Protein AF-A0A8T6GL59-F1 (afdb_monomer)

Nearest PDB structures (foldseek):
  4brb-assembly2_D  TM=9.215E-01  e=5.831E-04  Escherichia coli K-12
  5d6i-assembly1_C  TM=9.233E-01  e=8.718E-04  Escherichia coli
  5d56-assembly1_A  TM=8.639E-01  e=5.505E-04  Escherichia coli K-12
  4bpd-assembly2_D  TM=9.189E-01  e=1.381E-03  Escherichia coli K-12
  4ck0-assembly1_C  TM=9.266E-01  e=1.640E-03  Escherichia coli K-12

Mean predicted aligned error: 8.7 Å

pLDDT: mean 85.9, std 16.15, range [45.78, 98.38]

Sequence (143 aa):
MFRRLRREWRRGQSADPRLHSPLISEARRESLAFAIAGCAYMLRHQKNTRIMLVASATVTALGAWLEIDWRDWAMLALANGLVWFGEFINAAIEATVNLSAPQIHPLARLAKDVAAAAVLLAALVAALVGMLILLPPLLDRLA

Foldseek 3Di:
DVVVVVVVVVVVDPVPVCVVDVQPDPDPVSVVVVVVVLVVCCCPPPPVVVVLVVVLVVLVVLCVVLVFDVVLVVLLCVLSVQLVVLSSVLVVLLVVLCVVPVDDDPVSVVSSVVSVVSSVVSVVVSVVSSCVRRVVSVVVVVD

Secondary structure (DSSP, 8-state):
-HHHHHHHHHHH----GGGT-TT--SSHHHHHHHHHHHHHHHHHH-HHHHHHHHHHHHHHHHHHHTT--HHHHHHHHHHHHHHHHHHHHHHHHHHHHHHH-SS--HHHHHHHHHHHHHHHHHHHHHHHHHHHHHHHHHHHHH-

Structure (mmCIF, N/CA/C/O backbone):
data_AF-A0A8T6GL59-F1
#
_entry.id   AF-A0A8T6GL59-F1
#
loop_
_atom_site.group_PDB
_atom_site.id
_atom_site.type_symbol
_atom_site.label_atom_id
_atom_site.label_alt_id
_atom_site.label_comp_id
_atom_site.label_asym_id
_atom_site.label_entity_id
_atom_site.label_seq_id
_atom_site.pdbx_PDB_ins_code
_atom_site.Cartn_x
_atom_site.Cartn_y
_atom_site.Cartn_z
_atom_site.occupancy
_atom_site.B_iso_or_equiv
_atom_site.auth_seq_id
_atom_site.auth_comp_id
_atom_site.auth_asym_id
_atom_site.auth_atom_id
_atom_site.pdbx_PDB_model_num
ATOM 1 N N . MET A 1 1 ? 41.448 8.396 -30.529 1.00 52.41 1 MET A N 1
ATOM 2 C CA . MET A 1 1 ? 40.291 7.470 -30.526 1.00 52.41 1 MET A CA 1
ATOM 3 C C . MET A 1 1 ? 39.203 7.877 -29.522 1.00 52.41 1 MET A C 1
ATOM 5 O O . MET A 1 1 ? 38.116 8.237 -29.953 1.00 52.41 1 MET A O 1
ATOM 9 N N . PHE A 1 2 ? 39.497 7.983 -28.219 1.00 49.62 2 PHE A N 1
ATOM 10 C CA . PHE A 1 2 ? 38.517 8.362 -27.174 1.00 49.62 2 PHE A CA 1
ATOM 11 C C . PHE A 1 2 ? 37.820 9.730 -27.342 1.00 49.62 2 PHE A C 1
ATOM 13 O O . PHE A 1 2 ? 36.690 9.908 -26.894 1.00 49.62 2 PHE A O 1
ATOM 20 N N . ARG A 1 3 ? 38.445 10.703 -28.021 1.00 48.91 3 ARG A N 1
ATOM 21 C CA . ARG A 1 3 ? 37.820 12.011 -28.312 1.00 48.91 3 ARG A CA 1
ATOM 22 C C . ARG A 1 3 ? 36.778 11.968 -29.443 1.00 48.91 3 ARG A C 1
ATOM 24 O O . ARG A 1 3 ? 35.948 12.871 -29.500 1.00 48.91 3 ARG A O 1
ATOM 31 N N . ARG A 1 4 ? 36.801 10.953 -30.322 1.00 45.78 4 ARG A N 1
ATOM 32 C CA . ARG A 1 4 ? 35.773 10.760 -31.368 1.00 45.78 4 ARG A CA 1
ATOM 33 C C . ARG A 1 4 ? 34.531 10.070 -30.803 1.00 45.78 4 ARG A C 1
ATOM 35 O O . ARG A 1 4 ? 33.453 10.633 -30.928 1.00 45.78 4 ARG A O 1
ATOM 42 N N . LEU A 1 5 ? 34.709 9.009 -30.013 1.00 51.78 5 LEU A N 1
ATOM 43 C CA . LEU A 1 5 ? 33.611 8.322 -29.311 1.00 51.78 5 LEU A CA 1
ATOM 44 C C . LEU A 1 5 ? 32.823 9.260 -28.377 1.00 51.78 5 LEU A C 1
ATOM 46 O O . LEU A 1 5 ? 31.598 9.236 -28.346 1.00 51.78 5 LEU A O 1
ATOM 50 N N . ARG A 1 6 ? 33.510 10.177 -27.678 1.00 54.19 6 ARG A N 1
ATOM 51 C CA . ARG A 1 6 ? 32.855 11.175 -26.809 1.00 54.19 6 ARG A CA 1
ATOM 52 C C . ARG A 1 6 ? 32.087 12.257 -27.592 1.00 54.19 6 ARG A C 1
ATOM 54 O O . ARG A 1 6 ? 31.166 12.859 -27.050 1.00 54.19 6 ARG A O 1
ATOM 61 N N . ARG A 1 7 ? 32.459 12.525 -28.852 1.00 50.56 7 ARG A N 1
ATOM 62 C CA . ARG A 1 7 ? 31.741 13.452 -29.751 1.00 50.56 7 ARG A CA 1
ATOM 63 C C . ARG A 1 7 ? 30.559 12.775 -30.444 1.00 50.56 7 ARG A C 1
ATOM 65 O O . ARG A 1 7 ? 29.568 13.448 -30.683 1.00 50.56 7 ARG A O 1
ATOM 72 N N . GLU A 1 8 ? 30.651 11.482 -30.728 1.00 50.53 8 GLU A N 1
ATOM 73 C CA . GLU A 1 8 ? 29.563 10.679 -31.302 1.00 50.53 8 GLU A CA 1
ATOM 74 C C . GLU A 1 8 ? 28.458 10.414 -30.267 1.00 50.53 8 GLU A C 1
ATOM 76 O O . GLU A 1 8 ? 27.289 10.642 -30.569 1.00 50.53 8 GLU A O 1
ATOM 81 N N . TRP A 1 9 ? 28.815 10.112 -29.010 1.00 51.72 9 TRP A N 1
ATOM 82 C CA . TRP A 1 9 ? 27.851 9.986 -27.903 1.00 51.72 9 TRP A CA 1
ATOM 83 C C . TRP A 1 9 ? 27.052 11.281 -27.658 1.00 51.72 9 TRP A C 1
ATOM 85 O O . TRP A 1 9 ? 25.851 11.247 -27.424 1.00 51.72 9 TRP A O 1
ATOM 95 N N . ARG A 1 10 ? 27.694 12.448 -27.816 1.00 51.25 10 ARG A N 1
ATOM 96 C CA . ARG A 1 10 ? 27.055 13.772 -27.682 1.00 51.25 10 ARG A CA 1
ATOM 97 C C . ARG A 1 10 ? 26.185 14.190 -28.874 1.00 51.25 10 ARG A C 1
ATOM 99 O O . ARG A 1 10 ? 25.429 15.144 -28.740 1.00 51.25 10 ARG A O 1
ATOM 106 N N . ARG A 1 11 ? 26.337 13.554 -30.042 1.00 49.91 11 ARG A N 1
ATOM 107 C CA . ARG A 1 11 ? 25.590 13.891 -31.272 1.00 49.91 11 ARG A CA 1
ATOM 108 C C . ARG A 1 11 ? 24.381 12.984 -31.509 1.00 49.91 11 ARG A C 1
ATOM 110 O O . ARG A 1 11 ? 23.484 13.397 -32.229 1.00 49.91 11 ARG A O 1
ATOM 117 N N . GLY A 1 12 ? 24.357 11.786 -30.919 1.00 50.91 12 GLY A N 1
ATOM 118 C CA . GLY A 1 12 ? 23.251 10.824 -31.044 1.00 50.91 12 GLY A CA 1
ATOM 119 C C . GLY A 1 12 ? 22.241 10.829 -29.891 1.00 50.91 12 GLY A C 1
ATOM 120 O O . GLY A 1 12 ? 21.246 10.120 -29.962 1.00 50.91 12 GLY A O 1
ATOM 121 N N . GLN A 1 13 ? 22.485 11.604 -28.832 1.00 55.34 13 G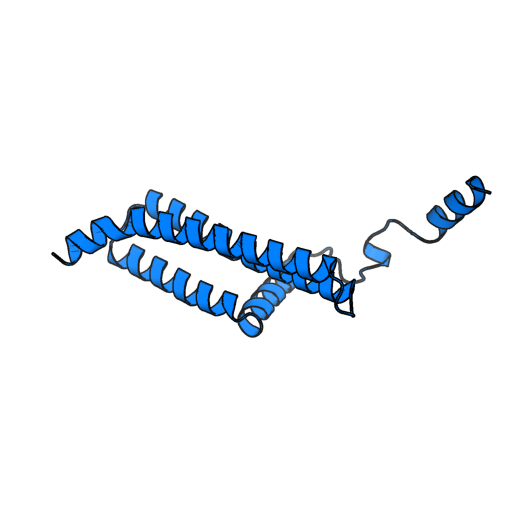LN A N 1
ATOM 122 C CA . GLN A 1 13 ? 21.578 11.751 -27.694 1.00 55.34 13 GLN A CA 1
ATOM 123 C C . GLN A 1 13 ? 21.358 13.238 -27.440 1.00 55.34 13 GLN A C 1
ATOM 125 O O . GLN A 1 13 ? 22.083 13.881 -26.679 1.00 55.34 13 GLN A O 1
ATOM 130 N N . SER A 1 14 ? 20.352 13.811 -28.092 1.00 53.66 14 SER A N 1
ATOM 131 C CA . SER A 1 14 ? 19.682 14.973 -27.521 1.00 53.66 14 SER A CA 1
ATOM 132 C C . SER A 1 14 ? 19.165 14.549 -26.148 1.00 53.66 14 SER A C 1
ATOM 134 O O . SER A 1 14 ? 18.238 13.753 -26.060 1.00 53.66 14 SER A O 1
ATOM 136 N N . ALA A 1 15 ? 19.757 15.066 -25.071 1.00 54.84 15 ALA A N 1
ATOM 137 C CA . ALA A 1 15 ? 19.289 14.854 -23.698 1.00 54.84 15 ALA A CA 1
ATOM 138 C C . ALA A 1 15 ? 17.953 15.573 -23.412 1.00 54.84 15 ALA A C 1
ATOM 140 O O . ALA A 1 15 ? 17.668 15.921 -22.272 1.00 54.84 15 ALA A O 1
ATOM 141 N N . ASP A 1 16 ? 17.173 15.845 -24.457 1.00 54.31 16 ASP A N 1
ATOM 142 C CA . ASP A 1 16 ? 15.818 16.346 -24.369 1.00 54.31 16 ASP A CA 1
ATOM 143 C C . ASP A 1 16 ? 14.883 15.130 -24.242 1.00 54.31 16 ASP A C 1
ATOM 145 O O . ASP A 1 16 ? 14.707 14.384 -25.213 1.00 54.31 16 ASP A O 1
ATOM 149 N N . PRO A 1 17 ? 14.284 14.891 -23.061 1.00 55.62 17 PRO A N 1
ATOM 150 C CA . PRO A 1 17 ? 13.395 13.752 -22.832 1.00 55.62 17 PRO A CA 1
ATOM 151 C C . PRO A 1 17 ? 12.189 13.727 -23.787 1.00 55.62 17 PRO A C 1
ATOM 153 O O . PRO A 1 17 ? 11.612 12.663 -24.032 1.00 55.62 17 PRO A O 1
ATOM 156 N N . ARG A 1 18 ? 11.831 14.885 -24.362 1.00 56.03 18 ARG A N 1
ATOM 157 C CA . ARG A 1 18 ? 10.707 15.058 -25.294 1.00 56.03 18 ARG A CA 1
ATOM 158 C C . ARG A 1 18 ? 10.940 14.357 -26.636 1.00 56.03 18 ARG A C 1
ATOM 160 O O . ARG A 1 18 ? 9.982 13.944 -27.278 1.00 56.03 18 ARG A O 1
ATOM 167 N N . LEU A 1 19 ? 12.199 14.175 -27.043 1.00 53.31 19 LEU A N 1
ATOM 168 C CA . LEU A 1 19 ? 12.569 13.516 -28.305 1.00 53.31 19 LEU A CA 1
ATOM 169 C C . LEU A 1 19 ? 12.484 11.982 -28.242 1.00 53.31 19 LEU A C 1
ATOM 171 O O . LEU A 1 19 ? 12.378 11.331 -29.279 1.00 53.31 19 LEU A O 1
ATOM 175 N N . HIS A 1 20 ? 12.497 11.402 -27.039 1.00 55.06 20 HIS A N 1
ATOM 176 C CA . HIS A 1 20 ? 12.449 9.950 -26.820 1.00 55.06 20 HIS A CA 1
ATOM 177 C C . HIS A 1 20 ? 11.136 9.466 -26.190 1.00 55.06 20 HIS A C 1
ATOM 179 O O . HIS A 1 20 ? 10.885 8.264 -26.141 1.00 55.06 20 HIS A O 1
ATOM 185 N N . SER A 1 21 ? 10.279 10.387 -25.742 1.00 53.16 21 SER A N 1
ATOM 186 C CA . SER A 1 21 ? 8.939 10.083 -25.241 1.00 53.16 21 SER A CA 1
ATOM 187 C C . SER A 1 21 ? 7.943 11.148 -25.728 1.00 53.16 21 SER A C 1
ATOM 189 O O . SER A 1 21 ? 7.825 12.207 -25.114 1.00 53.16 21 SER A O 1
ATOM 191 N N . PRO A 1 22 ? 7.192 10.899 -26.819 1.00 53.34 22 PRO A N 1
ATOM 192 C CA . PRO A 1 22 ? 6.252 11.874 -27.389 1.00 53.34 22 PRO A CA 1
ATOM 193 C C . PRO A 1 22 ? 5.017 12.153 -26.504 1.00 53.34 22 PRO A C 1
ATOM 195 O O . PRO A 1 22 ? 4.066 12.778 -26.957 1.00 53.34 22 PRO A O 1
ATOM 198 N N . LEU A 1 23 ? 5.008 11.677 -25.253 1.00 56.38 23 LEU A N 1
ATOM 199 C CA . LEU A 1 23 ? 3.852 11.654 -24.350 1.00 56.38 23 LEU A CA 1
ATOM 200 C C . LEU A 1 23 ? 4.061 12.459 -23.055 1.00 56.38 23 LEU A C 1
ATOM 202 O O . LEU A 1 23 ? 3.284 12.312 -22.113 1.00 56.38 23 LEU A O 1
ATOM 206 N N . ILE A 1 24 ? 5.097 13.300 -22.961 1.00 58.75 24 ILE A N 1
ATOM 207 C CA . ILE A 1 24 ? 5.238 14.213 -21.816 1.00 58.75 24 ILE A CA 1
ATOM 208 C C . ILE A 1 24 ? 4.209 15.338 -21.985 1.00 58.75 24 ILE A C 1
ATOM 210 O O . ILE A 1 24 ? 4.440 16.282 -22.739 1.00 58.75 24 ILE A O 1
ATOM 214 N N . SER A 1 25 ? 3.064 15.241 -21.303 1.00 59.25 25 SER A N 1
ATOM 215 C CA . SER A 1 25 ? 2.060 16.305 -21.352 1.00 59.25 25 SER A CA 1
ATOM 216 C C . SER A 1 25 ? 2.512 17.531 -20.559 1.00 59.25 25 SER A C 1
ATOM 218 O O . SER A 1 25 ? 2.739 17.444 -19.351 1.00 59.25 25 SER A O 1
ATOM 220 N N . GLU A 1 26 ? 2.537 18.696 -21.201 1.00 66.06 26 GLU A N 1
ATOM 221 C CA . GLU A 1 26 ? 2.704 20.000 -20.536 1.00 66.06 26 GLU A CA 1
ATOM 222 C C . GLU A 1 26 ? 1.472 20.350 -19.661 1.00 66.06 26 GLU A C 1
ATOM 224 O O . GLU A 1 26 ? 1.552 21.146 -18.724 1.00 66.06 26 GLU A O 1
ATOM 229 N N . ALA A 1 27 ? 0.316 19.723 -19.926 1.00 75.81 27 ALA A N 1
ATOM 230 C CA . ALA A 1 27 ? -0.951 19.996 -19.254 1.00 75.81 27 ALA A CA 1
ATOM 231 C C . ALA A 1 27 ? -1.226 19.054 -18.064 1.00 75.81 27 ALA A C 1
ATOM 233 O O . ALA A 1 27 ? -1.306 17.836 -18.207 1.00 75.81 27 ALA A O 1
ATOM 234 N N . ARG A 1 28 ? -1.517 19.627 -16.884 1.00 76.94 28 ARG A N 1
ATOM 235 C CA . ARG A 1 28 ? -1.831 18.877 -15.641 1.00 76.94 28 ARG A CA 1
ATOM 236 C C . ARG A 1 28 ? -3.018 17.905 -15.754 1.00 76.94 28 ARG A C 1
ATOM 238 O O . ARG A 1 28 ? -3.126 16.971 -14.968 1.00 76.94 28 ARG A O 1
ATOM 245 N N . ARG A 1 29 ? -3.945 18.144 -16.688 1.00 78.12 29 ARG A N 1
ATOM 246 C CA . ARG A 1 29 ? -5.113 17.271 -16.910 1.00 78.12 29 ARG A CA 1
ATOM 247 C C . ARG A 1 29 ? -4.724 15.954 -17.578 1.00 78.12 29 ARG A C 1
ATOM 249 O O . ARG A 1 29 ? -5.271 14.915 -17.226 1.00 78.12 29 ARG A O 1
ATOM 256 N N . GLU A 1 30 ? -3.778 16.002 -18.508 1.00 80.25 30 GLU A N 1
ATOM 257 C CA . GLU A 1 30 ? -3.295 14.820 -19.223 1.00 80.25 30 GLU A CA 1
ATOM 258 C C . GLU A 1 30 ? -2.429 13.949 -18.308 1.00 80.25 30 GLU A C 1
ATOM 260 O O . GLU A 1 30 ? -2.634 12.738 -18.251 1.00 80.25 30 GLU A O 1
ATOM 265 N N . SER A 1 31 ? -1.569 14.552 -17.479 1.00 79.31 31 SER A N 1
ATOM 266 C CA . SER A 1 31 ? -0.796 13.795 -16.485 1.00 79.31 31 SER A CA 1
ATOM 267 C C . SER A 1 31 ? -1.684 13.094 -15.450 1.00 79.31 31 SER A C 1
ATOM 269 O O . SER A 1 31 ? -1.412 11.951 -15.077 1.00 79.31 31 SER A O 1
ATOM 271 N N . LEU A 1 32 ? -2.788 13.727 -15.035 1.00 84.31 32 LEU A N 1
ATOM 272 C CA . LEU A 1 32 ? -3.789 13.090 -14.179 1.00 84.31 32 LEU A CA 1
ATOM 273 C C . LEU A 1 32 ? -4.488 11.923 -14.893 1.00 84.31 32 LEU A C 1
ATOM 275 O O . LEU A 1 32 ? -4.680 10.867 -14.290 1.00 84.31 32 LEU A O 1
ATOM 279 N N . ALA A 1 33 ? -4.836 12.082 -16.172 1.00 85.69 33 ALA A N 1
ATOM 280 C CA . ALA A 1 33 ? -5.426 11.004 -16.963 1.00 85.69 33 ALA A CA 1
ATOM 281 C C . ALA A 1 33 ? -4.477 9.796 -17.072 1.00 85.69 33 ALA A C 1
ATOM 283 O O . ALA A 1 33 ? -4.919 8.657 -16.905 1.00 85.69 33 ALA A O 1
ATOM 284 N N . PHE A 1 34 ? -3.173 10.029 -17.262 1.00 86.12 34 PHE A N 1
ATOM 285 C CA . PHE A 1 34 ? -2.164 8.965 -17.260 1.00 86.12 34 PHE A CA 1
ATOM 286 C C . PHE A 1 34 ? -2.047 8.267 -15.900 1.00 86.12 34 PHE A C 1
ATOM 288 O O . PHE A 1 34 ? -1.993 7.037 -15.852 1.00 86.12 34 PHE A O 1
ATOM 295 N N . ALA A 1 35 ? -2.080 9.015 -14.795 1.00 87.56 35 ALA A N 1
ATOM 296 C CA . ALA A 1 35 ? -2.069 8.432 -13.453 1.00 87.56 35 ALA A CA 1
ATOM 297 C C . ALA A 1 35 ? -3.302 7.541 -13.206 1.00 87.56 35 ALA A C 1
ATOM 299 O O . ALA A 1 35 ? -3.167 6.409 -12.741 1.00 87.56 35 ALA A O 1
ATOM 300 N N . ILE A 1 36 ? -4.498 8.007 -13.588 1.00 88.69 36 ILE A N 1
ATOM 301 C CA . ILE A 1 36 ? -5.744 7.230 -13.476 1.00 88.69 36 ILE A CA 1
ATOM 302 C C . ILE A 1 36 ? -5.678 5.961 -14.333 1.00 88.69 36 ILE A C 1
ATOM 304 O O . ILE A 1 36 ? -6.075 4.887 -13.874 1.00 88.69 36 ILE A O 1
ATOM 308 N N . ALA A 1 37 ? -5.155 6.057 -15.558 1.00 88.94 37 ALA A N 1
ATOM 309 C CA . ALA A 1 37 ? -4.956 4.898 -16.422 1.00 88.94 37 ALA A CA 1
ATOM 310 C C . ALA A 1 37 ? -4.004 3.870 -15.784 1.00 88.94 37 ALA A C 1
ATOM 312 O O . ALA A 1 37 ? -4.297 2.673 -15.816 1.00 88.94 37 ALA A O 1
ATOM 313 N N . GLY A 1 38 ? -2.926 4.328 -15.139 1.00 89.94 38 GLY A N 1
ATOM 314 C CA . GLY A 1 38 ? -2.016 3.484 -14.361 1.00 89.94 38 GLY A CA 1
ATOM 315 C C . GLY A 1 38 ? -2.716 2.768 -13.202 1.00 89.94 38 GLY A C 1
ATOM 316 O O . GLY A 1 38 ? -2.602 1.548 -13.068 1.00 89.94 38 GLY A O 1
ATOM 317 N N . CYS A 1 39 ? -3.527 3.483 -12.417 1.00 89.50 39 CYS A N 1
ATOM 318 C CA . CYS A 1 39 ? -4.327 2.874 -11.350 1.00 89.50 39 CYS A CA 1
ATOM 319 C C . CYS A 1 39 ? -5.302 1.814 -11.889 1.00 89.50 39 CYS A C 1
ATOM 321 O O . CYS A 1 39 ? -5.398 0.710 -11.346 1.00 89.50 39 CYS A O 1
ATOM 323 N N . ALA A 1 40 ? -6.003 2.117 -12.984 1.00 89.25 40 ALA A N 1
ATOM 324 C CA . ALA A 1 40 ? -6.926 1.178 -13.617 1.00 89.25 40 ALA A CA 1
ATOM 325 C C . ALA A 1 40 ? -6.202 -0.059 -14.174 1.00 89.25 40 ALA A C 1
ATOM 327 O O . ALA A 1 40 ? -6.729 -1.171 -14.093 1.00 89.25 40 ALA A O 1
ATOM 328 N N . TYR A 1 41 ? -4.995 0.118 -14.718 1.00 90.94 41 TYR A N 1
ATOM 329 C CA . TYR A 1 41 ? -4.151 -0.984 -15.168 1.00 90.94 41 TYR A CA 1
ATOM 330 C C . TYR A 1 41 ? -3.812 -1.930 -14.011 1.00 90.94 41 TYR A C 1
ATOM 332 O O . TYR A 1 41 ? -4.046 -3.134 -14.146 1.00 90.94 41 TYR A O 1
ATOM 340 N N . MET A 1 42 ? -3.353 -1.389 -12.876 1.00 92.75 42 MET A N 1
ATOM 341 C CA . MET A 1 42 ? -3.011 -2.162 -11.676 1.00 92.75 42 MET A CA 1
ATOM 342 C C . MET A 1 42 ? -4.194 -3.004 -11.188 1.00 92.75 42 MET A C 1
ATOM 344 O O . MET A 1 42 ? -4.081 -4.222 -11.064 1.00 92.75 42 MET A O 1
ATOM 348 N N . LEU A 1 43 ? -5.368 -2.390 -11.021 1.00 88.19 43 LEU A N 1
ATOM 349 C CA . LEU A 1 43 ? -6.577 -3.087 -10.561 1.00 88.19 43 LEU A CA 1
ATOM 350 C C . LEU A 1 43 ? -7.033 -4.206 -11.514 1.00 88.19 43 LEU A C 1
ATOM 352 O O . LEU A 1 43 ? -7.541 -5.249 -11.082 1.00 88.19 43 LEU A O 1
ATOM 356 N N . ARG A 1 44 ? -6.859 -4.005 -12.824 1.00 87.62 44 ARG A N 1
ATOM 357 C CA . ARG A 1 44 ? -7.276 -4.978 -13.841 1.00 87.62 44 ARG A CA 1
ATOM 358 C C . ARG A 1 44 ? -6.291 -6.127 -14.011 1.00 87.62 44 ARG A C 1
ATOM 360 O O . ARG A 1 44 ? -6.758 -7.244 -14.208 1.00 87.62 44 ARG A O 1
ATOM 367 N N . HIS A 1 45 ? -4.986 -5.896 -13.917 1.00 84.75 45 HIS A N 1
ATOM 368 C CA . HIS A 1 45 ? -3.989 -6.897 -14.317 1.00 84.75 45 HIS A CA 1
ATOM 369 C C . HIS A 1 45 ? -3.255 -7.544 -13.140 1.00 84.75 45 HIS A C 1
ATOM 371 O O . HIS A 1 45 ? -2.892 -8.715 -13.239 1.00 84.75 45 HIS A O 1
ATOM 377 N N . GLN A 1 46 ? -3.084 -6.842 -12.017 1.00 88.69 46 GLN A N 1
ATOM 378 C CA . GLN A 1 46 ? -2.315 -7.353 -10.884 1.00 88.69 46 GLN A CA 1
ATOM 379 C C . GLN A 1 46 ? -3.221 -8.018 -9.840 1.00 88.69 46 GLN A C 1
ATOM 381 O O . GLN A 1 46 ? -4.098 -7.394 -9.239 1.00 88.69 46 GLN A O 1
ATOM 386 N N . LYS A 1 47 ? -3.005 -9.320 -9.607 1.00 87.69 47 LYS A N 1
ATOM 387 C CA . LYS A 1 47 ? -3.773 -10.100 -8.616 1.00 87.69 47 LYS A CA 1
ATOM 388 C C . LYS A 1 47 ? -3.527 -9.599 -7.191 1.00 87.69 47 LYS A C 1
ATOM 390 O O . LYS A 1 47 ? -4.485 -9.427 -6.441 1.00 87.69 47 LYS A O 1
ATOM 395 N N . ASN A 1 48 ? -2.268 -9.323 -6.850 1.00 87.25 48 ASN A N 1
ATOM 396 C CA . ASN A 1 48 ? -1.875 -8.821 -5.532 1.00 87.25 48 ASN A CA 1
ATOM 397 C C . ASN A 1 48 ? -2.560 -7.491 -5.202 1.00 87.25 48 ASN A C 1
ATOM 399 O O . ASN A 1 48 ? -3.075 -7.325 -4.099 1.00 87.25 48 ASN A O 1
ATOM 403 N N . THR A 1 49 ? -2.695 -6.598 -6.184 1.00 90.38 49 THR A N 1
ATOM 404 C CA . THR A 1 49 ? -3.415 -5.330 -6.013 1.00 90.38 49 THR A CA 1
ATOM 405 C C . THR A 1 49 ? -4.882 -5.524 -5.613 1.00 90.38 49 THR A C 1
ATOM 407 O O . THR A 1 49 ? -5.400 -4.774 -4.790 1.00 90.38 49 THR A O 1
ATOM 410 N N . ARG A 1 50 ? -5.571 -6.547 -6.135 1.00 92.12 50 ARG A N 1
ATOM 411 C CA . ARG A 1 50 ? -6.965 -6.837 -5.746 1.00 92.12 50 ARG A CA 1
ATOM 412 C C . ARG A 1 50 ? -7.065 -7.363 -4.315 1.0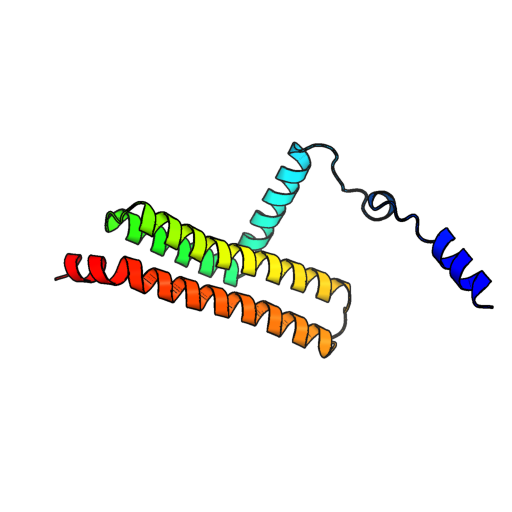0 92.12 50 ARG A C 1
ATOM 414 O O . ARG A 1 50 ? -7.978 -6.976 -3.596 1.00 92.12 50 ARG A O 1
ATOM 421 N N . ILE A 1 51 ? -6.125 -8.216 -3.902 1.00 92.00 51 ILE A N 1
ATOM 422 C CA . ILE A 1 51 ? -6.046 -8.716 -2.520 1.00 92.00 51 ILE A CA 1
ATOM 423 C C . ILE A 1 51 ? -5.806 -7.547 -1.565 1.00 92.00 51 ILE A C 1
ATOM 425 O O . ILE A 1 51 ? -6.523 -7.403 -0.579 1.00 92.00 51 ILE A O 1
ATOM 429 N N . MET A 1 52 ? -4.850 -6.678 -1.895 1.00 93.50 52 MET A N 1
ATOM 430 C CA . MET A 1 52 ? -4.565 -5.469 -1.129 1.00 93.50 52 MET A CA 1
ATOM 431 C C . MET A 1 52 ? -5.784 -4.540 -1.058 1.00 93.50 52 MET A C 1
ATOM 433 O O . MET A 1 52 ? -6.075 -4.026 0.013 1.00 93.50 52 MET A O 1
ATOM 437 N N . LEU A 1 53 ? -6.543 -4.377 -2.148 1.00 94.88 53 LEU A N 1
ATOM 438 C CA . LEU A 1 53 ? -7.782 -3.594 -2.140 1.00 94.88 53 LEU A CA 1
ATOM 439 C C . LEU A 1 53 ? -8.817 -4.144 -1.161 1.00 94.88 53 LEU A C 1
ATOM 441 O O . LEU A 1 53 ? -9.372 -3.378 -0.376 1.00 94.88 53 LEU A O 1
ATOM 445 N N . VAL A 1 54 ? -9.058 -5.455 -1.189 1.00 96.19 54 VAL A N 1
ATOM 446 C CA . VAL A 1 54 ? -9.978 -6.101 -0.244 1.00 96.19 54 VAL A CA 1
ATOM 447 C C . VAL A 1 54 ? -9.464 -5.946 1.188 1.00 96.19 54 VAL A C 1
ATOM 449 O O . VAL A 1 54 ? -10.233 -5.576 2.067 1.00 96.19 54 VAL A O 1
ATOM 452 N N . ALA A 1 55 ? -8.167 -6.153 1.428 1.00 94.81 55 ALA A N 1
ATOM 453 C CA . ALA A 1 55 ? -7.569 -5.998 2.752 1.00 94.81 55 ALA A CA 1
ATOM 454 C C . ALA A 1 55 ? -7.692 -4.559 3.281 1.00 94.81 55 ALA A C 1
ATOM 456 O O . ALA A 1 55 ? -8.151 -4.361 4.405 1.00 94.81 55 ALA A O 1
ATOM 457 N N . SER A 1 56 ? -7.352 -3.552 2.468 1.00 95.94 56 SER A N 1
ATOM 458 C CA . SER A 1 56 ? -7.507 -2.141 2.831 1.00 95.94 56 SER A CA 1
ATOM 459 C C . SER A 1 56 ? -8.971 -1.794 3.108 1.00 95.94 56 SER A C 1
ATOM 461 O O . SER A 1 56 ? -9.250 -1.151 4.115 1.00 95.94 56 SER A O 1
ATOM 463 N N . ALA A 1 57 ? -9.912 -2.261 2.278 1.00 97.44 57 ALA A N 1
ATOM 464 C CA . ALA A 1 57 ? -11.341 -2.038 2.499 1.00 97.44 57 ALA A CA 1
ATOM 465 C C . ALA A 1 57 ? -11.827 -2.660 3.818 1.00 97.44 57 ALA A C 1
ATOM 467 O O . ALA A 1 57 ? -12.562 -2.009 4.558 1.00 97.44 57 ALA A O 1
ATOM 468 N N . THR A 1 58 ? -11.380 -3.874 4.148 1.00 96.94 58 THR A N 1
ATOM 469 C CA . THR A 1 58 ? -11.697 -4.536 5.423 1.00 96.94 58 THR A CA 1
ATOM 470 C C . THR A 1 58 ? -11.136 -3.762 6.613 1.00 96.94 58 THR A C 1
ATOM 472 O O . THR A 1 58 ? -11.864 -3.518 7.570 1.00 96.94 58 THR A O 1
ATOM 475 N N . VAL A 1 59 ? -9.873 -3.326 6.553 1.00 96.94 59 VAL A N 1
ATOM 476 C CA . VAL A 1 59 ? -9.240 -2.515 7.610 1.00 96.94 59 VAL A CA 1
ATOM 477 C C . VAL A 1 59 ? -9.996 -1.202 7.817 1.00 96.94 59 VAL A C 1
ATOM 479 O O . VAL A 1 59 ? -10.264 -0.825 8.955 1.00 96.94 59 VAL A O 1
ATOM 482 N N . THR A 1 60 ? -10.399 -0.530 6.736 1.00 97.50 60 THR A N 1
ATOM 483 C CA . THR A 1 60 ? -11.213 0.689 6.814 1.00 97.50 60 THR A CA 1
ATOM 484 C C . THR A 1 60 ? -12.605 0.409 7.387 1.00 97.50 60 THR A C 1
ATOM 486 O O . THR A 1 60 ? -13.062 1.136 8.262 1.00 97.50 60 THR A O 1
ATOM 489 N N . ALA A 1 61 ? -13.286 -0.651 6.953 1.00 97.62 61 ALA A N 1
ATOM 490 C CA . ALA A 1 61 ? -14.602 -0.995 7.490 1.00 97.62 61 ALA A CA 1
ATOM 491 C C . ALA A 1 61 ? -14.542 -1.312 8.995 1.00 97.62 61 ALA A C 1
ATOM 493 O O . ALA A 1 61 ? -15.377 -0.826 9.756 1.00 97.62 61 ALA A O 1
ATOM 494 N N . LEU A 1 62 ? -13.524 -2.062 9.432 1.00 97.00 62 LEU A N 1
ATOM 495 C CA . LEU A 1 62 ? -13.298 -2.370 10.844 1.00 97.00 62 LEU A CA 1
ATOM 496 C C . LEU A 1 62 ? -12.966 -1.119 11.658 1.00 97.00 62 LEU A C 1
ATOM 498 O O . LEU A 1 62 ? -13.567 -0.916 12.706 1.00 97.00 62 LEU A O 1
ATOM 502 N N . GLY A 1 63 ? -12.066 -0.259 11.174 1.00 97.06 63 GLY A N 1
ATOM 503 C CA . GLY A 1 63 ? -11.732 0.992 11.859 1.00 97.06 63 GLY A CA 1
ATOM 504 C C . GLY A 1 63 ? -12.945 1.906 12.041 1.00 97.06 63 GLY A C 1
ATOM 505 O O . GLY A 1 63 ? -13.115 2.502 13.101 1.00 97.06 63 GLY A O 1
ATOM 506 N N . ALA A 1 64 ? -13.826 1.971 11.038 1.00 97.12 64 ALA A N 1
ATOM 507 C CA . ALA A 1 64 ? -15.057 2.753 11.121 1.00 97.12 64 ALA A CA 1
ATOM 508 C C . ALA A 1 64 ? -16.061 2.145 12.108 1.00 97.12 64 ALA A C 1
ATOM 510 O O . ALA A 1 64 ? -16.669 2.874 12.884 1.00 97.12 64 ALA A O 1
ATOM 511 N N . TRP A 1 65 ? -16.216 0.818 12.106 1.00 97.75 65 TRP A N 1
ATOM 512 C CA . TRP A 1 65 ? -17.113 0.113 13.025 1.00 97.75 65 TRP A CA 1
ATOM 513 C C . TRP A 1 65 ? -16.653 0.169 14.490 1.00 97.75 65 TRP A C 1
ATOM 515 O O . TRP A 1 65 ? -17.487 0.194 15.395 1.00 97.75 65 TRP A O 1
ATOM 525 N N . LEU A 1 66 ? -15.339 0.200 14.719 1.00 96.94 66 LEU A N 1
ATOM 526 C CA . LEU A 1 66 ? -14.726 0.304 16.046 1.00 96.94 66 LEU A CA 1
ATOM 527 C C . LEU A 1 66 ? -14.563 1.752 16.532 1.00 96.94 66 LEU A C 1
ATOM 529 O O . LEU A 1 66 ? -14.078 1.951 17.639 1.00 96.94 66 LEU A O 1
ATOM 533 N N . GLU A 1 67 ? -14.958 2.743 15.724 1.00 96.56 67 GLU A N 1
ATOM 534 C CA . GLU A 1 67 ? -14.912 4.172 16.070 1.00 96.56 67 GLU A CA 1
ATOM 535 C C . GLU A 1 67 ? -13.525 4.637 16.567 1.00 96.56 67 GLU A C 1
ATOM 537 O O . GLU A 1 67 ? -13.407 5.400 17.524 1.00 96.56 67 GLU A O 1
ATOM 542 N N . ILE A 1 68 ? -12.457 4.169 15.906 1.00 96.81 68 ILE A N 1
ATOM 543 C CA . ILE A 1 68 ? -11.070 4.479 16.297 1.00 96.81 68 ILE A CA 1
ATOM 544 C C . ILE A 1 68 ? -10.737 5.975 16.157 1.00 96.81 68 ILE A C 1
ATOM 546 O O . ILE A 1 68 ? -11.314 6.691 15.330 1.00 96.81 68 ILE A O 1
ATOM 550 N N . ASP A 1 69 ? -9.752 6.439 16.931 1.00 96.81 69 ASP A N 1
ATOM 551 C CA . ASP A 1 69 ? -9.322 7.841 16.944 1.00 96.81 69 ASP A CA 1
ATOM 552 C C . ASP A 1 69 ? -8.690 8.268 15.601 1.00 96.81 69 ASP A C 1
ATOM 554 O O . ASP A 1 69 ? -8.145 7.470 14.833 1.00 96.81 69 ASP A O 1
ATOM 558 N N . TRP A 1 70 ? -8.722 9.569 15.303 1.00 97.00 70 TRP A N 1
ATOM 559 C CA . TRP A 1 70 ? -8.129 10.130 14.086 1.00 97.00 70 TRP A CA 1
ATOM 560 C C . TRP A 1 70 ? -6.619 9.853 13.965 1.00 97.00 70 TRP A C 1
ATOM 562 O O . TRP A 1 70 ? -6.098 9.762 12.848 1.00 97.00 70 TRP A O 1
ATOM 572 N N . ARG A 1 71 ? -5.903 9.713 15.088 1.00 97.62 71 ARG A N 1
ATOM 573 C CA . ARG A 1 71 ? -4.470 9.364 15.102 1.00 97.62 71 ARG A CA 1
ATOM 574 C C . ARG A 1 71 ? -4.243 7.953 14.579 1.00 97.62 71 ARG A C 1
ATOM 576 O O . ARG A 1 71 ? -3.342 7.731 13.771 1.00 97.62 71 ARG A O 1
ATOM 583 N N . ASP A 1 72 ? -5.099 7.030 14.990 1.00 97.50 72 ASP A N 1
ATOM 584 C CA . ASP A 1 72 ? -5.062 5.643 14.549 1.00 97.50 72 ASP A CA 1
ATOM 585 C C . ASP A 1 72 ? -5.419 5.539 13.066 1.00 97.50 72 ASP A C 1
ATOM 587 O O . ASP A 1 72 ? -4.734 4.856 12.301 1.00 97.50 72 ASP A O 1
ATOM 591 N N . TRP A 1 73 ? -6.401 6.325 12.615 1.00 98.06 73 TRP A N 1
ATOM 592 C CA . TRP A 1 73 ? -6.688 6.487 11.191 1.00 98.06 73 TRP A CA 1
ATOM 593 C C . TRP A 1 73 ? -5.486 6.973 10.388 1.00 98.06 73 TRP A C 1
ATOM 595 O O . TRP A 1 73 ? -5.218 6.430 9.315 1.00 98.06 73 TRP A O 1
ATOM 605 N N . ALA A 1 74 ? -4.742 7.963 10.889 1.00 98.06 74 ALA A N 1
ATOM 606 C CA . ALA A 1 74 ? -3.543 8.457 10.218 1.00 98.06 74 ALA A CA 1
ATOM 607 C C . ALA A 1 74 ? -2.476 7.356 10.093 1.00 98.06 74 ALA A C 1
ATOM 609 O O . ALA A 1 74 ? -1.886 7.188 9.023 1.00 98.06 74 ALA A O 1
ATOM 610 N N . MET A 1 75 ? -2.275 6.558 11.145 1.00 98.00 75 MET A N 1
ATOM 611 C CA . MET A 1 75 ? -1.332 5.437 11.131 1.00 98.00 75 MET A CA 1
ATOM 612 C C . MET A 1 75 ? -1.763 4.321 10.171 1.00 98.00 75 MET A C 1
ATOM 614 O O . MET A 1 75 ? -0.937 3.840 9.391 1.00 98.00 75 MET A O 1
ATOM 618 N N . LEU A 1 76 ? -3.049 3.951 10.156 1.00 97.88 76 LEU A N 1
ATOM 619 C CA . LEU A 1 76 ? -3.592 2.972 9.206 1.00 97.88 76 LEU A CA 1
ATOM 620 C C . LEU A 1 76 ? -3.516 3.471 7.760 1.00 97.88 76 LEU A C 1
ATOM 622 O O . LEU A 1 76 ? -3.198 2.693 6.858 1.00 97.88 76 LEU A O 1
ATOM 626 N N . ALA A 1 77 ? -3.781 4.758 7.527 1.00 97.75 77 ALA A N 1
ATOM 627 C CA . ALA A 1 77 ? -3.682 5.370 6.207 1.00 97.75 77 ALA A CA 1
ATOM 628 C C . ALA A 1 77 ? -2.235 5.381 5.699 1.00 97.75 77 ALA A C 1
ATOM 630 O O . ALA A 1 77 ? -1.997 5.028 4.545 1.00 97.75 77 ALA A O 1
ATOM 631 N N . LEU A 1 78 ? -1.265 5.720 6.555 1.00 98.06 78 LEU A N 1
ATOM 632 C CA . LEU A 1 78 ? 0.159 5.671 6.213 1.00 98.06 78 LEU A CA 1
ATOM 633 C C . LEU A 1 78 ? 0.624 4.242 5.934 1.00 98.06 78 LEU A C 1
ATOM 635 O O . LEU A 1 78 ? 1.273 4.002 4.917 1.00 98.06 78 LEU A O 1
ATOM 639 N N . ALA A 1 79 ? 0.263 3.297 6.802 1.00 97.94 79 ALA A N 1
ATOM 640 C CA . ALA A 1 79 ? 0.619 1.894 6.651 1.00 97.94 79 ALA A CA 1
ATOM 641 C C . ALA A 1 79 ? 0.067 1.315 5.340 1.00 97.94 79 ALA A C 1
ATOM 643 O O . ALA A 1 79 ? 0.841 0.827 4.519 1.00 97.94 79 ALA A O 1
ATOM 644 N N . ASN A 1 80 ? -1.243 1.443 5.095 1.00 97.00 80 ASN A N 1
ATOM 645 C CA . ASN A 1 80 ? -1.860 1.002 3.841 1.00 97.00 80 ASN A CA 1
ATOM 646 C C . ASN A 1 80 ? -1.268 1.740 2.636 1.00 97.00 80 ASN A C 1
ATOM 648 O O . ASN A 1 80 ? -0.932 1.109 1.635 1.00 97.00 80 ASN A O 1
ATOM 652 N N . GLY A 1 81 ? -1.100 3.060 2.732 1.00 97.12 81 GLY A N 1
ATOM 653 C CA . GLY A 1 81 ? -0.521 3.883 1.673 1.00 97.12 81 GLY A CA 1
ATOM 654 C C . GLY A 1 81 ? 0.872 3.412 1.254 1.00 97.12 81 GLY A C 1
ATOM 655 O O . GLY A 1 81 ? 1.166 3.383 0.060 1.00 97.12 81 GLY A O 1
ATOM 656 N N . LEU A 1 82 ? 1.702 2.967 2.203 1.00 97.31 82 LEU A N 1
ATOM 657 C CA . LEU A 1 82 ? 3.025 2.414 1.911 1.00 97.31 82 LEU A CA 1
ATOM 658 C C . LEU A 1 82 ? 2.955 1.087 1.143 1.00 97.31 82 LEU A C 1
ATOM 660 O O . LEU A 1 82 ? 3.761 0.873 0.237 1.00 97.31 82 LEU A O 1
ATOM 664 N N . VAL A 1 83 ? 1.994 0.213 1.467 1.00 97.12 83 VAL A N 1
ATOM 665 C CA . VAL A 1 83 ? 1.784 -1.044 0.724 1.00 97.12 83 VAL A CA 1
ATOM 666 C C . VAL A 1 83 ? 1.346 -0.740 -0.708 1.00 97.12 83 VAL A C 1
ATOM 668 O O . VAL A 1 83 ? 1.928 -1.272 -1.653 1.00 97.12 83 VAL A O 1
ATOM 671 N N . TRP A 1 84 ? 0.387 0.179 -0.879 1.00 96.88 84 TRP A N 1
ATOM 672 C CA . TRP A 1 84 ? -0.075 0.628 -2.196 1.00 96.88 84 TRP A CA 1
ATOM 673 C C . TRP A 1 84 ? 1.056 1.230 -3.023 1.00 96.88 84 TRP A C 1
ATOM 675 O O . TRP A 1 84 ? 1.230 0.882 -4.192 1.00 96.88 84 TRP A O 1
ATOM 685 N N . PHE A 1 85 ? 1.856 2.098 -2.409 1.00 96.31 85 PHE A N 1
ATOM 686 C CA . PHE A 1 85 ? 3.031 2.674 -3.043 1.00 96.31 85 PHE A CA 1
ATOM 687 C C . PHE A 1 85 ? 4.023 1.588 -3.477 1.00 96.31 85 PHE A C 1
ATOM 689 O O . PHE A 1 85 ? 4.437 1.565 -4.637 1.00 96.31 85 PHE A O 1
ATOM 696 N N . GLY A 1 86 ? 4.359 0.660 -2.578 1.00 95.75 86 GLY A N 1
ATOM 697 C CA . GLY A 1 86 ? 5.267 -0.448 -2.864 1.00 95.75 86 GLY A CA 1
ATOM 698 C C . GLY A 1 86 ? 4.795 -1.304 -4.037 1.00 95.75 86 GLY A C 1
ATOM 699 O O . GLY A 1 86 ? 5.580 -1.588 -4.938 1.00 95.75 86 GLY A O 1
ATOM 700 N N . GLU A 1 87 ? 3.514 -1.666 -4.073 1.00 95.88 87 GLU A N 1
ATOM 701 C CA . GLU A 1 87 ? 2.927 -2.485 -5.139 1.00 95.88 87 GLU A CA 1
ATOM 702 C C . GLU A 1 87 ? 2.984 -1.786 -6.513 1.00 95.88 87 GLU A C 1
ATOM 704 O O . GLU A 1 87 ? 3.301 -2.415 -7.525 1.00 95.88 87 GLU A O 1
ATOM 709 N N . PHE A 1 88 ? 2.747 -0.471 -6.562 1.00 95.25 88 PHE A N 1
ATOM 710 C CA . PHE A 1 88 ? 2.861 0.313 -7.800 1.00 95.25 88 PHE A CA 1
ATOM 711 C C . PHE A 1 88 ? 4.311 0.414 -8.281 1.00 95.25 88 PHE A C 1
ATOM 713 O O . PHE A 1 88 ? 4.577 0.254 -9.475 1.00 95.25 88 PHE A O 1
ATOM 720 N N . ILE A 1 89 ? 5.258 0.631 -7.364 1.00 95.69 89 ILE A N 1
ATOM 721 C CA . ILE A 1 89 ? 6.688 0.630 -7.691 1.00 95.69 89 ILE A CA 1
ATOM 722 C C . ILE A 1 89 ? 7.134 -0.757 -8.164 1.00 95.69 89 ILE A C 1
ATOM 724 O O . ILE A 1 89 ? 7.855 -0.854 -9.157 1.00 95.69 89 ILE A O 1
ATOM 728 N N . ASN A 1 90 ? 6.668 -1.828 -7.521 1.00 95.62 90 ASN A N 1
ATOM 729 C CA . ASN A 1 90 ? 6.961 -3.203 -7.918 1.00 95.62 90 ASN A CA 1
ATOM 730 C C . ASN A 1 90 ? 6.504 -3.482 -9.358 1.00 95.62 90 ASN A C 1
ATOM 732 O O . ASN A 1 90 ? 7.301 -3.940 -10.176 1.00 95.62 90 ASN A O 1
ATOM 736 N N . ALA A 1 91 ? 5.272 -3.111 -9.714 1.00 93.81 91 ALA A N 1
ATOM 737 C CA . ALA A 1 91 ? 4.775 -3.266 -11.081 1.00 93.81 91 ALA A CA 1
ATOM 738 C C . ALA A 1 91 ? 5.539 -2.401 -12.103 1.00 93.81 91 ALA A C 1
ATOM 740 O O . ALA A 1 91 ? 5.787 -2.843 -13.228 1.00 93.81 91 ALA A O 1
ATOM 741 N N . ALA A 1 92 ? 5.953 -1.187 -11.726 1.00 93.25 92 ALA A N 1
ATOM 742 C CA . ALA A 1 92 ? 6.7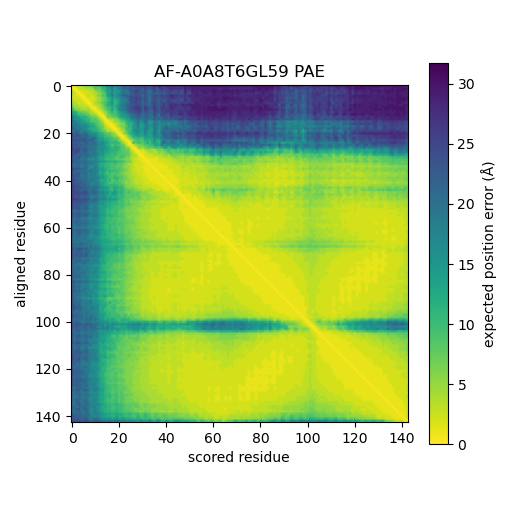77 -0.333 -12.582 1.00 93.25 92 ALA A CA 1
ATOM 743 C C . ALA A 1 92 ? 8.176 -0.934 -12.828 1.00 93.25 92 ALA A C 1
ATOM 745 O O . ALA A 1 92 ? 8.673 -0.916 -13.961 1.00 93.25 92 ALA A O 1
ATOM 746 N N . ILE A 1 93 ? 8.799 -1.511 -11.793 1.00 93.62 93 ILE A N 1
ATOM 747 C CA . ILE A 1 93 ? 10.067 -2.245 -11.908 1.00 93.62 93 ILE A CA 1
ATOM 748 C C . ILE A 1 93 ? 9.876 -3.469 -12.801 1.00 93.62 93 ILE A C 1
ATOM 750 O O . ILE A 1 93 ? 10.667 -3.676 -13.719 1.00 93.62 93 ILE A O 1
ATOM 754 N N . GLU A 1 94 ? 8.816 -4.247 -12.591 1.00 91.44 94 GLU A N 1
ATOM 755 C CA . GLU A 1 94 ? 8.516 -5.423 -13.404 1.00 91.44 94 GLU A CA 1
ATOM 756 C C . GLU A 1 94 ? 8.392 -5.061 -14.892 1.00 91.44 94 GLU A C 1
ATOM 758 O O . GLU A 1 94 ? 9.032 -5.697 -15.734 1.00 91.44 94 GLU A O 1
ATOM 763 N N . ALA A 1 95 ? 7.648 -3.999 -15.213 1.00 91.50 95 ALA A N 1
ATOM 764 C CA . ALA A 1 95 ? 7.506 -3.493 -16.576 1.00 91.50 95 ALA A CA 1
ATOM 765 C C . ALA A 1 95 ? 8.852 -3.043 -17.175 1.00 91.50 95 ALA A C 1
ATOM 767 O O . ALA A 1 95 ? 9.175 -3.390 -18.312 1.00 91.50 95 ALA A O 1
ATOM 768 N N . THR A 1 96 ? 9.669 -2.328 -16.398 1.00 92.38 96 THR A N 1
ATOM 769 C CA . THR A 1 96 ? 10.988 -1.839 -16.840 1.00 92.38 96 THR A CA 1
ATOM 770 C C . THR A 1 96 ? 11.969 -2.987 -17.095 1.00 92.38 96 THR A C 1
ATOM 772 O O . THR A 1 96 ? 12.704 -2.990 -18.089 1.00 92.38 96 THR A O 1
ATOM 775 N N . VAL A 1 97 ? 11.970 -3.991 -16.217 1.00 91.50 97 VAL A N 1
ATOM 776 C CA . VAL A 1 97 ? 12.795 -5.194 -16.356 1.00 91.50 97 VAL A CA 1
ATOM 777 C C . VAL A 1 97 ? 12.337 -6.023 -17.558 1.00 91.50 97 VAL A C 1
ATOM 779 O O . VAL A 1 97 ? 13.183 -6.463 -18.333 1.00 91.50 97 VAL A O 1
ATOM 782 N N . ASN A 1 98 ? 11.025 -6.187 -17.761 1.00 89.38 98 ASN A N 1
ATOM 783 C CA . ASN A 1 98 ? 10.463 -6.883 -18.927 1.00 89.38 98 ASN A CA 1
ATOM 784 C C . ASN A 1 98 ? 10.838 -6.203 -20.249 1.00 89.38 98 ASN A C 1
ATOM 786 O O . ASN A 1 98 ? 11.115 -6.890 -21.230 1.00 89.38 98 ASN A O 1
ATOM 790 N N . LEU A 1 99 ? 10.883 -4.868 -20.269 1.00 90.06 99 LEU A N 1
ATOM 791 C CA . LEU A 1 99 ? 11.320 -4.103 -21.437 1.00 90.06 99 LEU A CA 1
ATOM 792 C C . LEU A 1 99 ? 12.811 -4.319 -21.743 1.00 90.06 99 LEU A C 1
ATOM 794 O O . LEU A 1 99 ? 13.194 -4.420 -22.905 1.00 90.06 99 LEU A O 1
ATOM 798 N N . SER A 1 100 ? 13.652 -4.383 -20.707 1.00 87.19 100 SER A N 1
ATOM 799 C CA . SER A 1 100 ? 15.116 -4.422 -20.852 1.00 87.19 100 SER A CA 1
ATOM 800 C C . SER A 1 100 ? 15.687 -5.835 -21.031 1.00 87.19 100 SER A C 1
ATOM 802 O O . SER A 1 100 ? 16.772 -5.993 -21.589 1.00 87.19 100 SER A O 1
ATOM 804 N N . ALA A 1 101 ? 14.984 -6.864 -20.552 1.00 83.75 101 ALA A N 1
ATOM 805 C CA . ALA A 1 101 ? 15.420 -8.259 -20.578 1.00 83.75 101 ALA A CA 1
ATOM 806 C C . ALA A 1 101 ? 14.295 -9.179 -21.098 1.00 83.75 101 ALA A C 1
ATOM 808 O O . ALA A 1 101 ? 13.616 -9.836 -20.306 1.00 83.75 101 ALA A O 1
ATOM 809 N N . PRO A 1 102 ? 14.094 -9.260 -22.428 1.00 73.38 102 PRO A N 1
ATOM 810 C CA . PRO A 1 102 ? 13.037 -10.080 -23.029 1.00 73.38 102 PRO A CA 1
ATOM 811 C C . PRO A 1 102 ? 13.266 -11.597 -22.886 1.00 73.38 102 PRO A C 1
ATOM 813 O O . PRO A 1 102 ? 12.330 -12.374 -23.050 1.00 73.38 102 PRO A O 1
ATOM 816 N N . GLN A 1 103 ? 14.488 -12.032 -22.562 1.00 82.50 103 GLN A N 1
ATOM 817 C CA . GLN A 1 103 ? 14.790 -13.409 -22.154 1.00 82.50 103 GLN A CA 1
ATOM 818 C C . GLN A 1 103 ? 15.106 -13.470 -20.655 1.00 82.50 103 GLN A C 1
ATOM 820 O O . GLN A 1 103 ? 15.568 -12.487 -20.072 1.00 82.50 103 GLN A O 1
ATOM 825 N N . ILE A 1 104 ? 14.884 -14.631 -20.027 1.00 75.81 104 ILE A N 1
ATOM 826 C CA . ILE A 1 104 ? 15.106 -14.815 -18.586 1.00 75.81 104 ILE A CA 1
ATOM 827 C C . ILE A 1 104 ? 16.590 -14.608 -18.262 1.00 75.81 104 ILE A C 1
ATOM 829 O O . ILE A 1 104 ? 17.424 -15.477 -18.507 1.00 75.81 104 ILE A O 1
ATOM 833 N N . HIS A 1 105 ? 16.905 -13.457 -17.669 1.00 89.75 105 HIS A N 1
ATOM 834 C CA . HIS A 1 105 ? 18.237 -13.129 -17.177 1.00 89.75 105 HIS A CA 1
ATOM 835 C C . HIS A 1 105 ? 18.290 -13.302 -15.648 1.00 89.75 105 HIS A C 1
ATOM 837 O O . HIS A 1 105 ? 17.394 -12.802 -14.961 1.00 89.75 105 HIS A O 1
ATOM 843 N N . PRO A 1 106 ? 19.332 -13.931 -15.069 1.00 90.94 106 PRO A N 1
ATOM 844 C CA . PRO A 1 106 ? 19.428 -14.135 -13.620 1.00 90.94 106 PRO A CA 1
ATOM 845 C C . PRO A 1 106 ? 19.27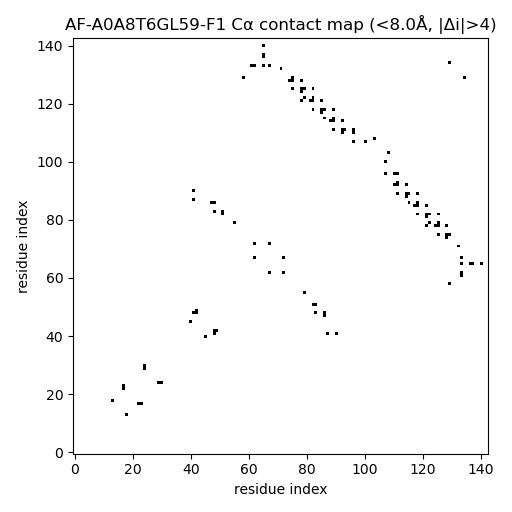3 -12.845 -12.799 1.00 90.94 106 PRO A C 1
ATOM 847 O O . PRO A 1 106 ? 18.538 -12.821 -11.816 1.00 90.94 106 PRO A O 1
ATOM 850 N N . LEU A 1 107 ? 19.884 -11.741 -13.246 1.00 91.38 107 LEU A N 1
ATOM 851 C CA . LEU A 1 107 ? 19.734 -10.433 -12.588 1.00 91.38 107 LEU A CA 1
ATOM 852 C C . LEU A 1 107 ? 18.324 -9.837 -12.729 1.00 91.38 107 LEU A C 1
ATOM 854 O O . LEU A 1 107 ? 17.856 -9.175 -11.810 1.00 91.38 107 LEU A O 1
ATOM 858 N N . ALA A 1 108 ? 17.638 -10.080 -13.851 1.00 91.12 108 ALA A N 1
ATOM 859 C CA . ALA A 1 108 ? 16.263 -9.619 -14.054 1.00 91.12 108 ALA A CA 1
ATOM 860 C C . ALA A 1 108 ? 15.303 -10.343 -13.103 1.00 91.12 108 ALA A C 1
ATOM 862 O O . ALA A 1 108 ? 14.411 -9.723 -12.527 1.00 91.12 108 ALA A O 1
ATOM 863 N N . ARG A 1 109 ? 15.525 -11.646 -12.896 1.00 91.75 109 ARG A N 1
ATOM 864 C CA . ARG A 1 109 ? 14.809 -12.427 -11.886 1.00 91.75 109 ARG A CA 1
ATOM 865 C C . ARG A 1 109 ? 15.076 -11.886 -10.480 1.00 91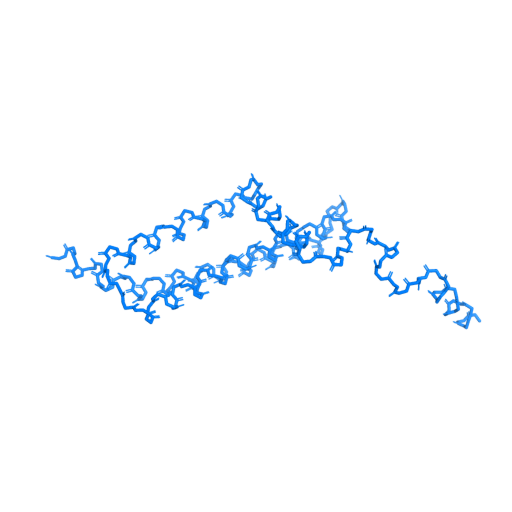.75 109 ARG A C 1
ATOM 867 O O . ARG A 1 109 ? 14.124 -11.572 -9.782 1.00 91.75 109 ARG A O 1
ATOM 874 N N . LEU A 1 110 ? 16.345 -11.690 -10.112 1.00 93.88 110 LEU A N 1
ATOM 875 C CA . LEU A 1 110 ? 16.710 -11.143 -8.801 1.00 93.88 110 LEU A CA 1
ATOM 876 C C . LEU A 1 110 ? 16.057 -9.777 -8.537 1.00 93.88 110 LEU A C 1
ATOM 878 O O . LEU A 1 110 ? 15.527 -9.556 -7.454 1.00 93.88 110 LEU A O 1
ATOM 882 N N . ALA A 1 111 ? 16.059 -8.872 -9.520 1.00 93.44 111 ALA A N 1
ATOM 883 C CA . ALA A 1 111 ? 15.442 -7.554 -9.381 1.00 93.44 111 ALA A CA 1
ATOM 884 C C . ALA A 1 111 ? 13.935 -7.643 -9.090 1.00 93.44 111 ALA A C 1
ATOM 886 O O . ALA A 1 111 ? 13.439 -6.944 -8.207 1.00 93.44 111 ALA A O 1
ATOM 887 N N . LYS A 1 112 ? 13.219 -8.528 -9.795 1.00 92.50 112 LYS A N 1
ATOM 888 C CA . LYS A 1 112 ? 11.790 -8.776 -9.559 1.00 92.50 112 LYS A CA 1
ATOM 889 C C . LYS A 1 112 ? 11.537 -9.411 -8.194 1.00 92.50 112 LYS A C 1
ATOM 891 O O . LYS A 1 112 ? 10.643 -8.969 -7.482 1.00 92.50 112 LYS A O 1
ATOM 896 N N . ASP A 1 113 ? 12.344 -10.400 -7.815 1.00 95.19 113 ASP A N 1
ATOM 897 C CA . ASP A 1 113 ? 12.210 -11.095 -6.531 1.00 95.19 113 ASP A CA 1
ATOM 898 C C . ASP A 1 113 ? 12.420 -10.120 -5.355 1.00 95.19 113 ASP A C 1
ATOM 900 O O . ASP A 1 113 ? 11.651 -10.121 -4.394 1.00 95.19 113 ASP A O 1
ATOM 904 N N . VAL A 1 114 ? 13.409 -9.224 -5.453 1.00 96.62 114 VAL A N 1
ATOM 905 C CA . VAL A 1 114 ? 13.670 -8.187 -4.438 1.00 96.62 114 VAL 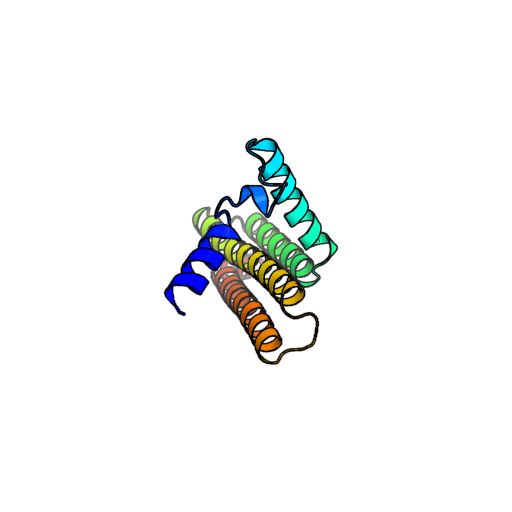A CA 1
ATOM 906 C C . VAL A 1 114 ? 12.548 -7.146 -4.387 1.00 96.62 114 VAL A C 1
ATOM 908 O O . VAL A 1 114 ? 12.137 -6.753 -3.294 1.00 96.62 114 VAL A O 1
ATOM 911 N N . ALA A 1 115 ? 12.023 -6.714 -5.537 1.00 95.62 115 ALA A N 1
ATOM 912 C CA . ALA A 1 115 ? 10.898 -5.781 -5.579 1.00 95.62 115 ALA A CA 1
ATOM 913 C C . ALA A 1 115 ? 9.640 -6.383 -4.925 1.00 95.62 115 ALA A C 1
ATOM 915 O O . ALA A 1 115 ? 9.015 -5.735 -4.084 1.00 95.62 115 ALA A O 1
ATOM 916 N N . ALA A 1 116 ? 9.335 -7.654 -5.204 1.00 94.94 116 ALA A N 1
ATOM 917 C CA . ALA A 1 116 ? 8.239 -8.372 -4.557 1.00 94.94 116 ALA A CA 1
ATOM 918 C C . ALA A 1 116 ? 8.464 -8.542 -3.041 1.00 94.94 116 ALA A C 1
ATOM 920 O O . ALA A 1 116 ? 7.534 -8.359 -2.252 1.00 94.94 116 ALA A O 1
ATOM 921 N N . ALA A 1 117 ? 9.698 -8.835 -2.613 1.00 97.25 117 ALA A N 1
ATOM 922 C CA . ALA A 1 117 ? 10.045 -8.941 -1.195 1.00 97.25 117 ALA A CA 1
ATOM 923 C C . ALA A 1 117 ? 9.844 -7.615 -0.438 1.00 97.25 117 ALA A C 1
ATOM 925 O O . ALA A 1 117 ? 9.392 -7.626 0.709 1.00 97.25 117 ALA A O 1
ATOM 926 N N . ALA A 1 118 ? 10.118 -6.472 -1.075 1.00 97.31 118 ALA A N 1
ATOM 927 C CA . ALA A 1 118 ? 9.874 -5.158 -0.481 1.00 97.31 118 ALA A CA 1
ATOM 928 C C . ALA A 1 118 ? 8.376 -4.909 -0.220 1.00 97.31 118 ALA A C 1
ATOM 930 O O . ALA A 1 118 ? 8.015 -4.423 0.854 1.00 97.31 118 ALA A O 1
ATOM 931 N N . VAL A 1 119 ? 7.499 -5.296 -1.156 1.00 96.25 119 VAL A N 1
ATOM 932 C CA . VAL A 1 119 ? 6.038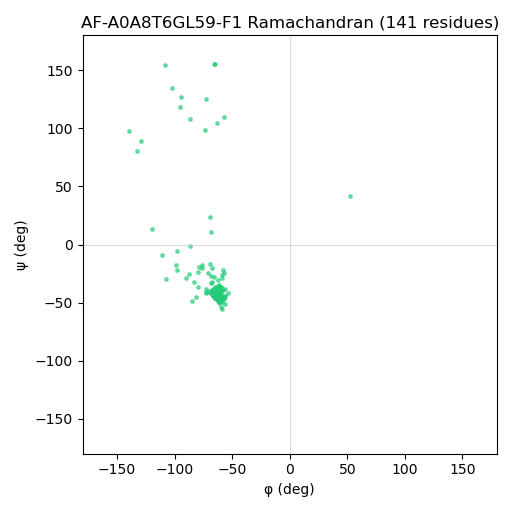 -5.205 -0.965 1.00 96.25 119 VAL A CA 1
ATOM 933 C C . VAL A 1 119 ? 5.575 -6.123 0.163 1.00 96.25 119 VAL A C 1
ATOM 935 O O . VAL A 1 119 ? 4.780 -5.704 1.004 1.00 96.25 119 VAL A O 1
ATOM 938 N N . LEU A 1 120 ? 6.102 -7.351 0.225 1.00 95.75 120 LEU A N 1
ATOM 939 C CA . LEU A 1 120 ? 5.786 -8.290 1.302 1.00 95.75 120 LEU A CA 1
ATOM 940 C C . LEU A 1 120 ? 6.156 -7.714 2.675 1.00 95.75 120 LEU A C 1
ATOM 942 O O . LEU A 1 120 ? 5.349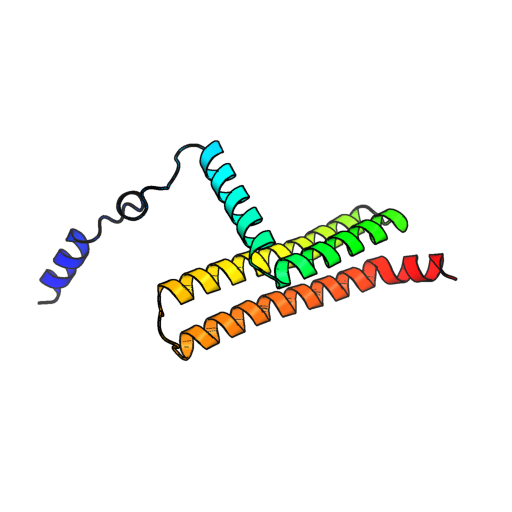 -7.771 3.601 1.00 95.75 120 LEU A O 1
ATOM 946 N N . LEU A 1 121 ? 7.345 -7.122 2.804 1.00 98.00 121 LEU A N 1
ATOM 947 C CA . LEU A 1 121 ? 7.773 -6.494 4.053 1.00 98.00 121 LEU A CA 1
ATOM 948 C C . LEU A 1 121 ? 6.848 -5.333 4.446 1.00 98.00 121 LEU A C 1
ATOM 950 O O . LEU A 1 121 ? 6.436 -5.250 5.603 1.00 98.00 121 LEU A O 1
ATOM 954 N N . ALA A 1 122 ? 6.475 -4.475 3.492 1.00 97.31 122 ALA A N 1
ATOM 955 C CA . ALA A 1 122 ? 5.522 -3.394 3.739 1.00 97.31 122 ALA A CA 1
ATOM 956 C C . ALA A 1 122 ? 4.158 -3.932 4.207 1.00 97.31 122 ALA A C 1
ATOM 958 O O . ALA A 1 122 ? 3.590 -3.409 5.166 1.00 97.31 122 ALA A O 1
ATOM 959 N N . ALA A 1 123 ? 3.658 -5.005 3.586 1.00 96.69 123 ALA A N 1
ATOM 960 C CA . ALA A 1 123 ? 2.401 -5.643 3.971 1.00 96.69 123 ALA A CA 1
ATOM 961 C C . ALA A 1 123 ? 2.452 -6.237 5.389 1.00 96.69 123 ALA A C 1
ATOM 963 O O . ALA A 1 123 ? 1.491 -6.095 6.143 1.00 96.69 123 ALA A O 1
ATOM 964 N N . LEU A 1 124 ? 3.574 -6.851 5.784 1.00 98.00 124 LEU A N 1
ATOM 965 C CA . LEU A 1 124 ? 3.766 -7.367 7.145 1.00 98.00 124 LEU A CA 1
ATOM 966 C C . LEU A 1 124 ? 3.773 -6.244 8.187 1.00 98.00 124 LEU A C 1
ATOM 968 O O . LEU A 1 124 ? 3.127 -6.366 9.228 1.00 98.00 124 LEU A O 1
ATOM 972 N N . VAL A 1 125 ? 4.458 -5.134 7.899 1.00 98.06 125 VAL A N 1
ATOM 973 C CA . VAL A 1 125 ? 4.448 -3.953 8.774 1.00 98.06 125 VAL A CA 1
ATOM 974 C C . VAL A 1 125 ? 3.037 -3.376 8.879 1.00 98.06 125 VAL A C 1
ATOM 976 O O . VAL A 1 125 ? 2.582 -3.079 9.981 1.00 98.06 125 VAL A O 1
ATOM 979 N N . ALA A 1 126 ? 2.313 -3.268 7.764 1.00 97.94 126 ALA A N 1
ATOM 980 C CA . ALA A 1 126 ? 0.940 -2.777 7.773 1.00 97.94 126 ALA A CA 1
ATOM 981 C C . ALA A 1 126 ? -0.008 -3.694 8.557 1.00 97.94 126 ALA A C 1
ATOM 983 O O . ALA A 1 126 ? -0.842 -3.198 9.313 1.00 97.94 126 ALA A O 1
ATOM 984 N N . ALA A 1 127 ? 0.154 -5.015 8.447 1.00 97.75 127 ALA A N 1
ATOM 985 C CA . ALA A 1 127 ? -0.596 -5.977 9.248 1.00 97.75 127 ALA A CA 1
ATOM 986 C C . ALA A 1 127 ? -0.299 -5.820 10.746 1.00 97.75 127 ALA A C 1
ATOM 988 O O . ALA A 1 127 ? -1.226 -5.831 11.552 1.00 97.75 127 ALA A O 1
ATOM 989 N N . LEU A 1 128 ? 0.968 -5.618 11.124 1.00 98.38 128 LEU A N 1
ATOM 990 C CA . LEU A 1 128 ? 1.350 -5.372 12.515 1.00 98.38 128 LEU A CA 1
ATOM 991 C C . LEU A 1 128 ? 0.719 -4.086 13.062 1.00 98.38 128 LEU A C 1
ATOM 993 O O . LEU A 1 128 ? 0.112 -4.118 14.128 1.00 98.38 128 LEU A O 1
ATOM 997 N N . VAL A 1 129 ? 0.812 -2.978 12.322 1.00 98.19 129 VAL A N 1
ATOM 998 C CA . VAL A 1 129 ? 0.168 -1.706 12.698 1.00 98.19 129 VAL A CA 1
ATOM 999 C C . 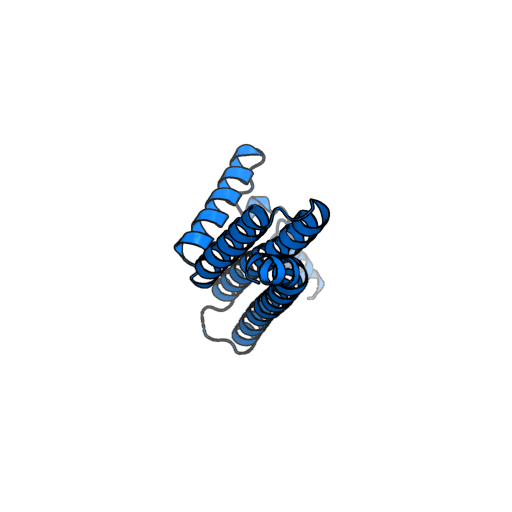VAL A 1 129 ? -1.348 -1.883 12.818 1.00 98.19 129 VAL A C 1
ATOM 1001 O O . VAL A 1 129 ? -1.938 -1.455 13.807 1.00 98.19 129 VAL A O 1
ATOM 1004 N N . GLY A 1 130 ? -1.968 -2.573 11.857 1.00 97.50 130 GLY A N 1
ATOM 1005 C CA . GLY A 1 130 ? -3.391 -2.901 11.877 1.00 97.50 130 GLY A CA 1
ATOM 1006 C C . GLY A 1 130 ? -3.803 -3.697 13.111 1.00 97.50 130 GLY A C 1
ATOM 1007 O O . GLY A 1 130 ? -4.791 -3.350 13.750 1.00 97.50 130 GLY A O 1
ATOM 1008 N N . MET A 1 131 ? -3.030 -4.717 13.490 1.00 97.38 131 MET A N 1
ATOM 1009 C CA . MET A 1 131 ? -3.280 -5.491 14.708 1.00 97.38 131 MET A CA 1
ATOM 1010 C C . MET A 1 131 ? -3.137 -4.635 15.967 1.00 97.38 131 MET A C 1
ATOM 1012 O O . MET A 1 131 ? -4.008 -4.686 16.823 1.00 97.38 131 MET A O 1
ATOM 1016 N N . LEU A 1 132 ? -2.085 -3.824 16.083 1.00 97.81 132 LEU A N 1
ATOM 1017 C CA . LEU A 1 132 ? -1.868 -2.993 17.274 1.00 97.81 132 LEU A CA 1
ATOM 1018 C C . LEU A 1 132 ? -2.996 -1.982 17.508 1.00 97.81 132 LEU A C 1
ATOM 1020 O O . LEU A 1 132 ? -3.332 -1.704 18.655 1.00 97.81 132 LEU A O 1
ATOM 1024 N N . ILE A 1 133 ? -3.574 -1.459 16.429 1.00 97.75 133 ILE A N 1
ATOM 1025 C CA . ILE A 1 133 ? -4.639 -0.456 16.482 1.00 97.75 133 ILE A CA 1
ATOM 1026 C C . ILE A 1 133 ? -6.017 -1.102 16.642 1.00 97.75 133 ILE A C 1
ATOM 1028 O O . ILE A 1 133 ? -6.808 -0.684 17.480 1.00 97.75 133 ILE A O 1
ATOM 1032 N N . LEU A 1 134 ? -6.329 -2.111 15.825 1.00 97.19 134 LEU A N 1
ATOM 1033 C CA . LEU A 1 134 ? -7.687 -2.646 15.729 1.00 97.19 134 LEU A CA 1
ATOM 1034 C C . LEU A 1 134 ? -7.951 -3.786 16.712 1.00 97.19 134 LEU A C 1
ATOM 1036 O O . LEU A 1 134 ? -9.097 -3.974 17.104 1.00 97.19 134 LEU A O 1
ATOM 1040 N N . LEU A 1 135 ? -6.935 -4.562 17.106 1.00 96.44 135 LEU A N 1
ATOM 1041 C CA . LEU A 1 135 ? -7.151 -5.762 17.918 1.00 96.44 135 LEU A CA 1
ATOM 1042 C C . LEU A 1 135 ? -7.662 -5.451 19.335 1.00 96.44 135 LEU A C 1
ATOM 1044 O O . LEU A 1 135 ? -8.610 -6.122 19.737 1.00 96.44 135 LEU A O 1
ATOM 1048 N N . PRO A 1 136 ? -7.122 -4.465 20.085 1.00 96.31 136 PRO A N 1
ATOM 1049 C CA . PRO A 1 136 ? -7.649 -4.145 21.412 1.00 96.31 136 PRO A CA 1
ATOM 1050 C C . PRO A 1 136 ? -9.139 -3.749 21.408 1.00 96.31 136 PRO A C 1
ATOM 1052 O O . PRO A 1 136 ? -9.920 -4.457 22.045 1.00 96.31 136 PRO A O 1
ATOM 1055 N N . PRO A 1 137 ? -9.589 -2.732 20.636 1.00 95.94 137 PRO A N 1
ATOM 1056 C CA . PRO A 1 137 ? -11.004 -2.366 20.618 1.00 95.94 137 PRO A CA 1
ATOM 1057 C C . PRO A 1 137 ? -11.887 -3.469 20.023 1.00 95.94 137 PRO A C 1
ATOM 1059 O O . PRO A 1 137 ? -13.050 -3.586 20.397 1.00 95.94 137 PRO A O 1
ATOM 1062 N N . LEU A 1 138 ? -11.358 -4.307 19.122 1.00 95.88 138 LEU A N 1
ATOM 1063 C CA . LEU A 1 138 ? -12.089 -5.460 18.598 1.00 95.88 138 LEU A CA 1
ATOM 1064 C C . LEU A 1 138 ? -12.377 -6.501 19.685 1.00 95.88 138 LEU A C 1
ATOM 1066 O O . LEU A 1 138 ? -13.488 -7.022 19.735 1.00 95.88 138 LEU A O 1
ATOM 1070 N N . LEU A 1 139 ? -11.400 -6.806 20.542 1.00 96.38 139 LEU A N 1
ATOM 1071 C CA . LEU A 1 139 ? -11.595 -7.728 21.662 1.00 96.38 139 LEU A CA 1
ATOM 1072 C C . LEU A 1 139 ? -12.593 -7.158 22.672 1.00 96.38 139 LEU A C 1
ATOM 1074 O O . LEU A 1 139 ? -13.513 -7.870 23.064 1.00 96.38 139 LEU A O 1
ATOM 1078 N N . ASP A 1 140 ? -12.472 -5.872 23.008 1.00 95.38 140 ASP A N 1
ATOM 1079 C CA . ASP A 1 140 ? -13.393 -5.194 23.930 1.00 95.38 140 ASP A CA 1
ATOM 1080 C C . ASP A 1 140 ? -14.837 -5.161 23.404 1.00 95.38 140 ASP A C 1
ATOM 1082 O O . ASP A 1 140 ? -15.787 -5.166 24.181 1.00 95.38 140 ASP A O 1
ATOM 1086 N N . ARG A 1 141 ? -15.025 -5.130 22.078 1.00 93.81 141 ARG A N 1
ATOM 1087 C CA . ARG A 1 141 ? -16.352 -5.127 21.440 1.00 93.81 141 ARG A CA 1
ATOM 1088 C C . ARG A 1 141 ? -16.995 -6.513 21.358 1.00 93.81 141 ARG A C 1
ATOM 1090 O O . ARG A 1 141 ? -18.209 -6.596 21.177 1.00 93.81 141 ARG A O 1
ATOM 1097 N N . LEU A 1 142 ? -16.186 -7.572 21.392 1.00 92.75 142 LEU A N 1
ATOM 1098 C CA . LEU A 1 142 ? -16.624 -8.966 21.257 1.00 92.75 142 LEU A CA 1
ATOM 1099 C C . LEU A 1 142 ? -16.767 -9.693 22.603 1.00 92.75 142 LEU A C 1
ATOM 1101 O O . LEU A 1 142 ? -17.394 -10.754 22.630 1.00 92.75 142 LEU A O 1
ATOM 1105 N N . ALA A 1 143 ? -16.163 -9.163 23.669 1.00 88.75 143 ALA A N 1
ATOM 1106 C CA . ALA A 1 143 ? -16.303 -9.638 25.045 1.00 88.75 143 ALA A CA 1
ATOM 1107 C C . ALA A 1 143 ? -17.634 -9.188 25.669 1.00 88.75 143 ALA A C 1
ATOM 1109 O O . ALA A 1 143 ? -18.206 -9.998 26.435 1.00 88.75 143 ALA A O 1
#

Solvent-accessible surface area (backbone atoms only — not comparable to full-atom values): 8097 Å² total; per-residue (Å²): 113,76,73,55,57,58,52,50,58,62,70,78,48,75,89,49,67,63,82,81,38,94,74,77,60,93,47,73,67,54,52,49,51,52,51,52,49,51,54,54,47,41,60,73,73,37,68,66,52,46,54,48,48,52,50,51,50,50,54,50,52,49,43,61,76,65,66,61,54,71,67,54,50,51,51,51,50,52,32,49,48,49,27,54,51,34,48,53,51,31,53,52,50,48,53,53,42,50,72,75,43,85,57,99,42,74,67,55,50,51,54,46,54,51,37,52,50,52,27,52,51,36,43,52,52,28,50,51,54,46,44,72,63,49,46,62,60,49,50,69,73,72,108

Radius of gyration: 21.72 Å; Cα contacts (8 Å, |Δi|>4): 64; chains: 1; bounding box: 57×35×56 Å